Protei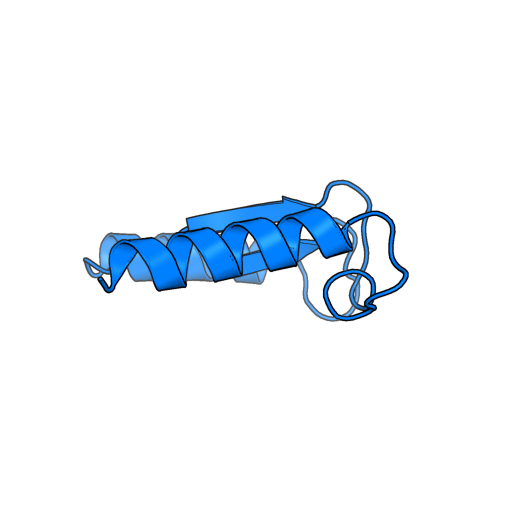n AF-A0A957XXC6-F1 (afdb_monomer_lite)

pLDDT: mean 96.15, std 6.72, range [55.81, 98.69]

Structure (mmCIF, N/CA/C/O backbone):
data_AF-A0A957XXC6-F1
#
_entry.id   AF-A0A957XXC6-F1
#
loop_
_atom_site.group_PDB
_atom_site.id
_atom_site.type_symbol
_atom_site.label_atom_id
_atom_site.label_alt_id
_atom_site.label_comp_id
_atom_site.label_asym_id
_atom_site.label_entity_id
_atom_site.label_seq_id
_atom_site.pdbx_PDB_ins_code
_atom_site.Cartn_x
_atom_site.Cartn_y
_atom_site.Cartn_z
_atom_site.occupancy
_atom_site.B_iso_or_equiv
_atom_site.auth_seq_id
_atom_site.auth_comp_id
_atom_site.auth_asym_id
_atom_site.auth_atom_id
_atom_site.pdbx_PDB_model_num
ATOM 1 N N . LEU A 1 1 ? -2.760 0.400 3.289 1.00 96.62 1 LEU A N 1
ATOM 2 C CA . LEU A 1 1 ? -2.219 -0.546 2.295 1.00 96.62 1 LEU A CA 1
ATOM 3 C C . LEU A 1 1 ? -1.711 0.260 1.105 1.00 96.62 1 LEU A C 1
ATOM 5 O O . LEU A 1 1 ? -2.393 1.202 0.717 1.00 96.62 1 LEU A O 1
ATOM 9 N N . ILE A 1 2 ? -0.521 -0.041 0.593 1.00 98.06 2 ILE A N 1
ATOM 10 C CA . ILE A 1 2 ? 0.082 0.614 -0.580 1.00 98.06 2 ILE A CA 1
ATOM 11 C C . ILE A 1 2 ? 0.480 -0.515 -1.531 1.00 98.06 2 ILE A C 1
ATOM 13 O O . ILE A 1 2 ? 1.108 -1.463 -1.068 1.00 98.06 2 ILE A O 1
ATOM 17 N N . ASN A 1 3 ? 0.080 -0.455 -2.802 1.00 98.44 3 ASN A N 1
ATOM 18 C CA . ASN A 1 3 ? 0.324 -1.532 -3.770 1.00 98.44 3 ASN A CA 1
ATOM 19 C C . ASN A 1 3 ? 0.520 -0.942 -5.170 1.00 98.44 3 ASN A C 1
ATOM 21 O O . ASN A 1 3 ? -0.247 -0.067 -5.579 1.00 98.44 3 ASN A O 1
ATOM 25 N N . GLY A 1 4 ? 1.503 -1.457 -5.908 1.00 98.19 4 GLY A N 1
ATOM 26 C CA . GLY A 1 4 ? 1.631 -1.244 -7.348 1.00 98.19 4 GLY A CA 1
ATOM 27 C C . GLY A 1 4 ? 0.452 -1.827 -8.122 1.00 98.19 4 GLY A C 1
ATOM 28 O O . GLY A 1 4 ? 0.015 -2.934 -7.810 1.00 98.19 4 GLY A O 1
ATOM 29 N N . THR A 1 5 ? -0.089 -1.107 -9.107 1.00 98.44 5 THR A N 1
ATOM 30 C CA . THR A 1 5 ? -1.185 -1.641 -9.943 1.00 98.44 5 THR A CA 1
ATOM 31 C C . THR A 1 5 ? -0.691 -2.664 -10.967 1.00 98.44 5 THR A C 1
ATOM 33 O O . THR A 1 5 ? -1.479 -3.481 -11.438 1.00 98.44 5 THR A O 1
ATOM 36 N N . ALA A 1 6 ? 0.614 -2.670 -11.258 1.00 98.00 6 ALA A N 1
ATOM 37 C CA . ALA A 1 6 ? 1.276 -3.581 -12.186 1.00 98.00 6 ALA A CA 1
ATOM 38 C C . ALA A 1 6 ? 2.104 -4.669 -11.470 1.00 98.00 6 ALA A C 1
ATOM 40 O O . ALA A 1 6 ? 2.984 -5.270 -12.082 1.00 98.00 6 ALA A O 1
ATOM 41 N N . ASP A 1 7 ? 1.850 -4.925 -10.181 1.00 98.00 7 ASP A N 1
ATOM 42 C 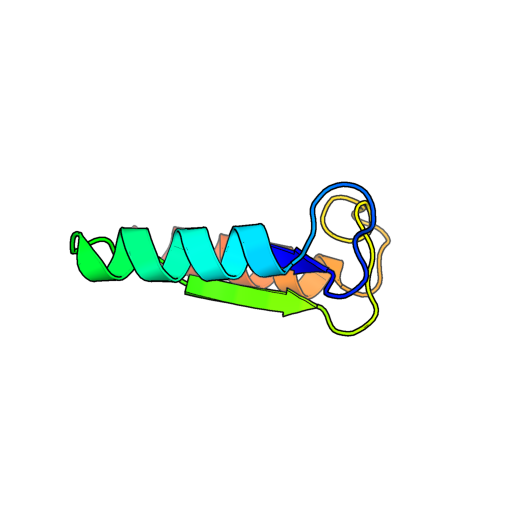CA . ASP A 1 7 ? 2.527 -5.971 -9.409 1.00 98.00 7 ASP A CA 1
ATOM 43 C C . ASP A 1 7 ? 2.126 -7.379 -9.909 1.00 98.00 7 ASP A C 1
ATOM 45 O O . ASP A 1 7 ? 0.964 -7.776 -9.763 1.00 98.00 7 ASP A O 1
ATOM 49 N N . PRO A 1 8 ? 3.064 -8.157 -10.490 1.00 95.56 8 PRO A N 1
ATOM 50 C CA . PRO A 1 8 ? 2.765 -9.485 -11.014 1.00 95.56 8 PRO A CA 1
ATOM 51 C C . PRO A 1 8 ? 2.784 -10.576 -9.933 1.00 95.56 8 PRO A C 1
ATOM 53 O O . PRO A 1 8 ? 2.265 -11.668 -10.165 1.00 95.5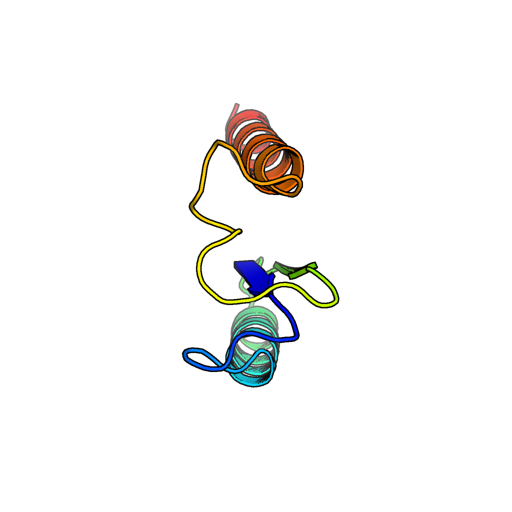6 8 PRO A O 1
ATOM 56 N N . ALA A 1 9 ? 3.407 -10.318 -8.780 1.00 97.50 9 ALA A N 1
ATOM 57 C CA . ALA A 1 9 ? 3.553 -11.281 -7.692 1.00 97.50 9 ALA A CA 1
ATOM 58 C C . ALA A 1 9 ? 2.371 -11.204 -6.719 1.00 97.50 9 ALA A C 1
ATOM 60 O O . ALA A 1 9 ? 1.893 -12.233 -6.236 1.00 97.50 9 ALA A O 1
ATOM 61 N N . VAL A 1 10 ? 1.882 -9.990 -6.457 1.00 96.62 10 VAL A N 1
ATOM 62 C CA . VAL A 1 10 ? 0.712 -9.727 -5.615 1.00 96.62 10 VAL A CA 1
ATOM 63 C C . VAL A 1 10 ? -0.267 -8.844 -6.392 1.00 96.62 10 VAL A C 1
ATOM 65 O O . VAL A 1 10 ? -0.158 -7.617 -6.354 1.00 96.62 10 VAL A O 1
ATOM 68 N N . PRO A 1 11 ? -1.243 -9.447 -7.101 1.00 97.44 11 PRO A N 1
ATOM 69 C CA . PRO A 1 11 ? -2.185 -8.698 -7.922 1.00 97.44 11 PRO A CA 1
ATOM 70 C C . PRO A 1 11 ? -2.937 -7.630 -7.125 1.00 97.44 11 PRO A C 1
ATOM 72 O O . PRO A 1 11 ? -3.486 -7.911 -6.056 1.00 97.44 11 PRO A O 1
ATOM 75 N N . PHE A 1 12 ? -3.052 -6.428 -7.693 1.00 98.31 12 PHE A N 1
ATOM 76 C CA . PHE A 1 12 ? -3.707 -5.278 -7.058 1.00 98.31 12 PHE A CA 1
ATOM 77 C C . PHE A 1 12 ? -5.126 -5.584 -6.537 1.00 98.31 12 PHE A C 1
ATOM 79 O O . PHE A 1 12 ? -5.498 -5.153 -5.445 1.00 98.31 12 PHE A O 1
ATOM 86 N N . ALA A 1 13 ? -5.879 -6.424 -7.254 1.00 98.25 13 ALA A N 1
ATOM 87 C CA . ALA A 1 13 ? -7.218 -6.863 -6.861 1.00 98.25 13 ALA A CA 1
ATOM 88 C C . ALA A 1 13 ? -7.267 -7.547 -5.479 1.00 98.25 13 ALA A C 1
ATOM 90 O O . ALA A 1 13 ? -8.281 -7.462 -4.785 1.00 98.25 13 ALA A O 1
ATOM 91 N N . MET A 1 14 ? -6.185 -8.197 -5.030 1.00 98.50 14 MET A N 1
ATOM 92 C CA . MET A 1 14 ? -6.120 -8.758 -3.673 1.00 98.50 14 MET A CA 1
ATOM 93 C C . MET A 1 14 ? -6.197 -7.659 -2.610 1.00 98.50 14 MET A C 1
ATOM 95 O O . MET A 1 14 ? -6.917 -7.800 -1.617 1.00 98.50 14 MET A O 1
ATOM 99 N N . SER A 1 15 ? -5.488 -6.554 -2.837 1.00 98.44 15 SER A N 1
ATOM 100 C CA . SER A 1 15 ? -5.492 -5.385 -1.961 1.00 98.44 15 SER A CA 1
ATOM 101 C C . SER A 1 15 ? -6.854 -4.688 -1.948 1.00 98.44 15 SER A C 1
ATOM 103 O O . SER A 1 15 ? -7.331 -4.299 -0.877 1.00 98.44 15 SER A O 1
ATOM 105 N N . GLU A 1 16 ? -7.518 -4.581 -3.102 1.00 98.56 16 GLU A N 1
ATOM 106 C CA . GLU A 1 16 ? -8.884 -4.042 -3.197 1.00 98.56 16 GLU A CA 1
ATOM 107 C C . GLU A 1 16 ? -9.877 -4.887 -2.396 1.00 98.56 16 GLU A C 1
ATOM 109 O O . GLU A 1 16 ? -10.615 -4.369 -1.552 1.00 98.56 16 GLU A O 1
ATOM 114 N N . GLN A 1 17 ? -9.847 -6.205 -2.599 1.00 98.69 17 GLN A N 1
ATOM 115 C CA . GLN A 1 17 ? -10.706 -7.143 -1.882 1.00 98.69 17 GLN A CA 1
ATOM 116 C C . GLN A 1 17 ? -10.458 -7.121 -0.372 1.00 98.69 17 GLN A C 1
ATOM 118 O O . GLN A 1 17 ? -11.409 -7.201 0.408 1.00 98.69 17 GLN A O 1
ATOM 123 N N . TYR A 1 18 ? -9.197 -7.014 0.054 1.00 98.56 18 TYR A N 1
ATOM 124 C CA . TYR A 1 18 ? -8.858 -6.891 1.468 1.00 98.56 18 TYR A CA 1
ATOM 125 C C . TYR A 1 18 ? -9.485 -5.636 2.078 1.00 98.56 18 TYR A C 1
ATOM 127 O O . TYR A 1 18 ? -10.187 -5.737 3.082 1.00 98.56 18 TYR A O 1
ATOM 135 N N . VAL A 1 19 ? -9.282 -4.465 1.462 1.00 98.62 19 VAL A N 1
ATOM 136 C CA . VAL A 1 19 ? -9.824 -3.202 1.986 1.00 98.62 19 VAL A CA 1
ATOM 137 C C . V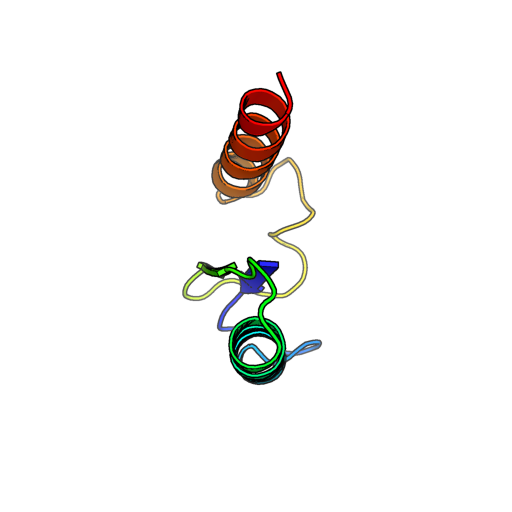AL A 1 19 ? -11.350 -3.208 1.980 1.00 98.62 19 VAL A C 1
ATOM 139 O O . VAL A 1 19 ? -11.951 -2.784 2.965 1.00 98.62 19 VAL A O 1
ATOM 142 N N . SER A 1 20 ? -11.984 -3.753 0.940 1.00 98.50 20 SER A N 1
ATOM 143 C CA . SER A 1 20 ? -13.440 -3.921 0.899 1.00 98.50 20 SER A CA 1
ATOM 144 C C . SER A 1 20 ? -13.956 -4.772 2.068 1.00 98.50 20 SER A C 1
ATOM 146 O O . SER A 1 20 ? -14.860 -4.344 2.783 1.00 98.50 20 SER A O 1
ATOM 148 N N . ARG A 1 21 ? -13.352 -5.939 2.332 1.00 98.69 21 ARG A N 1
ATOM 149 C CA . ARG A 1 21 ? -13.773 -6.805 3.448 1.00 98.69 21 ARG A CA 1
ATOM 150 C C . ARG A 1 21 ? -13.485 -6.195 4.819 1.00 98.69 21 ARG A C 1
ATOM 152 O O . ARG A 1 21 ? -14.336 -6.276 5.695 1.00 98.69 21 ARG A O 1
ATOM 159 N N . ALA A 1 22 ? -12.317 -5.582 5.000 1.00 98.69 22 ALA A N 1
ATOM 160 C CA . ALA A 1 22 ? -11.935 -4.955 6.264 1.00 98.69 22 ALA A CA 1
ATOM 161 C C . ALA A 1 22 ? -12.871 -3.784 6.608 1.00 98.69 22 ALA A C 1
ATOM 163 O O . ALA A 1 22 ? -13.405 -3.712 7.711 1.00 98.69 22 ALA A O 1
ATOM 164 N N . THR A 1 23 ? -13.155 -2.911 5.637 1.00 98.50 23 THR A N 1
ATOM 165 C CA . THR A 1 23 ? -14.103 -1.801 5.837 1.00 98.50 23 THR A CA 1
ATOM 166 C C . THR A 1 23 ? -15.524 -2.290 6.113 1.00 98.50 23 THR A C 1
ATOM 168 O O . THR A 1 23 ? -16.179 -1.755 7.004 1.00 98.50 23 THR A O 1
ATOM 171 N N . ALA A 1 24 ? -15.987 -3.347 5.434 1.00 98.50 24 ALA A N 1
ATOM 172 C CA . ALA A 1 24 ? -17.278 -3.975 5.729 1.00 98.50 24 ALA A CA 1
ATOM 173 C C . ALA A 1 24 ? -17.344 -4.588 7.143 1.00 98.50 24 ALA A C 1
ATOM 175 O O . ALA A 1 24 ? -18.420 -4.648 7.733 1.00 98.50 24 ALA A O 1
ATOM 176 N N . ALA A 1 25 ? -16.204 -5.010 7.696 1.00 98.56 25 ALA A N 1
ATOM 177 C CA . ALA A 1 25 ? -16.087 -5.514 9.063 1.00 98.56 25 ALA A CA 1
ATOM 178 C C . ALA A 1 25 ? -15.951 -4.403 10.128 1.00 98.56 25 ALA A C 1
ATOM 180 O O . ALA A 1 25 ? -15.922 -4.709 11.317 1.00 98.56 25 ALA A O 1
ATOM 181 N N . GLY A 1 26 ? -15.899 -3.128 9.725 1.00 98.50 26 GLY A N 1
ATOM 182 C CA . GLY A 1 26 ? -15.776 -1.980 10.629 1.00 98.50 26 GLY A CA 1
ATOM 183 C C . GLY A 1 26 ? -14.348 -1.471 10.838 1.00 98.50 26 GLY A C 1
ATOM 184 O O . GLY A 1 26 ? -14.153 -0.530 11.605 1.00 98.50 26 GLY A O 1
ATOM 185 N N . ASP A 1 27 ? -13.352 -2.033 10.147 1.00 98.06 27 ASP A N 1
ATOM 186 C CA . ASP A 1 27 ? -11.970 -1.569 10.255 1.00 98.06 27 ASP A CA 1
ATOM 187 C C . ASP A 1 27 ? -11.722 -0.278 9.463 1.00 98.06 27 ASP A C 1
ATOM 189 O O . ASP A 1 27 ? -12.239 -0.053 8.365 1.00 98.06 27 ASP A O 1
ATOM 193 N N . HIS A 1 28 ? -10.793 0.538 9.963 1.00 95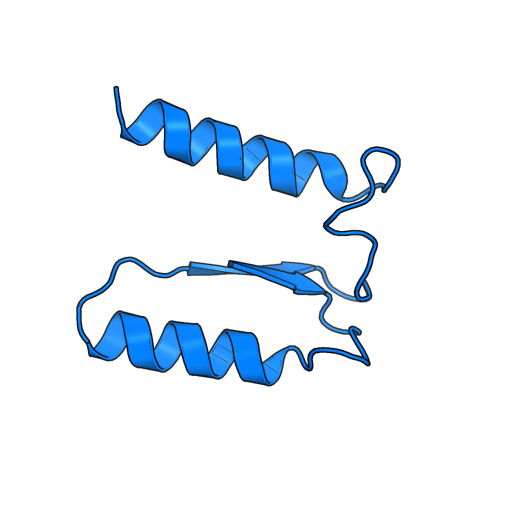.25 28 HIS A N 1
ATOM 194 C CA . HIS A 1 28 ? -10.268 1.698 9.245 1.00 95.25 28 HIS A CA 1
ATOM 195 C C . HIS A 1 28 ? -9.143 1.301 8.274 1.00 95.25 28 HIS A C 1
ATOM 197 O O . HIS A 1 28 ? -7.963 1.589 8.499 1.00 95.25 28 HIS A O 1
ATOM 203 N N . ALA A 1 29 ? -9.507 0.651 7.168 1.00 96.94 29 ALA A N 1
ATOM 204 C CA . ALA A 1 29 ? -8.582 0.273 6.100 1.00 96.94 29 ALA A CA 1
ATOM 205 C C . ALA A 1 29 ? -8.665 1.224 4.891 1.00 96.94 29 ALA A C 1
ATOM 207 O O . ALA A 1 29 ? -9.742 1.622 4.458 1.00 96.94 29 ALA A O 1
ATOM 208 N N . ARG A 1 30 ? -7.508 1.569 4.308 1.00 96.94 30 ARG A N 1
ATOM 209 C CA . ARG A 1 30 ? -7.402 2.369 3.074 1.00 96.94 30 ARG A CA 1
ATOM 210 C C . ARG A 1 30 ? -6.332 1.805 2.145 1.00 96.94 30 ARG A C 1
ATOM 212 O O . ARG A 1 30 ? -5.259 1.413 2.618 1.00 96.94 30 ARG A O 1
ATOM 219 N N . LEU A 1 31 ? -6.608 1.814 0.842 1.00 98.31 31 LEU A N 1
ATOM 220 C CA . LEU A 1 31 ? -5.677 1.439 -0.224 1.00 98.31 31 LEU A CA 1
ATOM 221 C C . LEU A 1 31 ? -5.124 2.680 -0.932 1.00 98.31 31 LEU A C 1
ATOM 223 O O . LEU A 1 31 ? -5.855 3.637 -1.181 1.00 98.31 31 LEU A O 1
ATOM 227 N N . ILE A 1 32 ? -3.831 2.653 -1.244 1.00 98.31 32 ILE A N 1
ATOM 228 C CA . ILE A 1 32 ? -3.140 3.630 -2.082 1.00 98.31 32 ILE A CA 1
ATOM 229 C C . ILE A 1 32 ? -2.620 2.892 -3.317 1.00 98.31 32 ILE A C 1
ATOM 231 O O . ILE A 1 32 ? -1.664 2.122 -3.180 1.00 98.31 32 ILE A O 1
ATOM 235 N N . PRO A 1 33 ? -3.244 3.093 -4.489 1.00 98.06 33 PRO A N 1
ATOM 236 C CA . PRO A 1 33 ? -2.721 2.577 -5.745 1.00 98.06 33 PRO A CA 1
ATOM 237 C C . PRO A 1 33 ? -1.472 3.350 -6.169 1.00 98.06 33 PRO A C 1
ATOM 239 O O . PRO A 1 33 ? -1.450 4.582 -6.123 1.00 98.06 33 PRO A O 1
ATOM 242 N N . LEU A 1 34 ? -0.448 2.623 -6.609 1.00 97.94 34 LEU A N 1
ATOM 243 C CA . LEU A 1 34 ? 0.709 3.174 -7.308 1.00 97.94 34 LEU A CA 1
ATOM 244 C C . LEU A 1 34 ? 0.606 2.767 -8.783 1.00 97.94 34 LEU A C 1
ATOM 246 O O . LEU A 1 34 ? 0.982 1.657 -9.155 1.00 97.94 34 LEU A O 1
ATOM 250 N N . GLU A 1 35 ? 0.041 3.653 -9.603 1.00 97.88 35 GLU A N 1
ATOM 251 C CA . GLU A 1 35 ? -0.274 3.357 -11.005 1.00 97.88 35 GLU A CA 1
ATOM 252 C C . GLU A 1 35 ? 0.982 3.012 -11.819 1.00 97.88 35 GLU A C 1
ATOM 254 O O . GLU A 1 35 ? 1.939 3.785 -11.838 1.00 97.88 35 GLU A O 1
ATOM 259 N N . GLY A 1 36 ? 0.980 1.855 -12.483 1.00 97.62 36 GLY A N 1
ATOM 260 C CA . GLY A 1 36 ? 2.086 1.367 -13.311 1.00 97.62 36 GLY A CA 1
ATOM 261 C C . GLY A 1 36 ? 3.290 0.807 -12.544 1.00 97.62 36 GLY A C 1
ATOM 262 O O . GLY A 1 36 ? 4.230 0.335 -13.179 1.00 97.62 36 GLY A O 1
ATOM 263 N N . TYR A 1 37 ? 3.279 0.830 -11.208 1.00 97.94 37 TYR A N 1
ATOM 264 C CA . TYR A 1 37 ? 4.377 0.308 -10.388 1.00 97.94 37 TYR A CA 1
ATOM 265 C C . TYR A 1 37 ? 4.203 -1.174 -10.062 1.00 97.94 37 TYR A C 1
ATOM 267 O O . TYR A 1 37 ? 3.078 -1.681 -10.001 1.00 97.94 37 TYR A O 1
ATOM 275 N N . GLY A 1 38 ? 5.331 -1.850 -9.848 1.00 96.56 38 GLY A N 1
ATOM 276 C CA . GLY A 1 38 ? 5.399 -3.269 -9.543 1.00 96.56 38 GLY A CA 1
ATOM 277 C C . GLY A 1 38 ? 5.505 -3.561 -8.047 1.00 96.56 38 GLY A C 1
ATOM 278 O O . GLY A 1 38 ? 4.999 -2.831 -7.192 1.00 96.56 38 GLY A O 1
ATOM 279 N N . HIS A 1 39 ? 6.145 -4.691 -7.751 1.00 97.12 39 HIS A N 1
ATOM 280 C CA . HIS A 1 39 ? 6.214 -5.269 -6.412 1.00 97.12 39 HIS A CA 1
ATOM 281 C C . HIS A 1 39 ? 7.219 -4.570 -5.488 1.00 97.12 39 HIS A C 1
ATOM 283 O O . HIS A 1 39 ? 6.981 -4.422 -4.290 1.00 97.12 39 HIS A O 1
ATOM 289 N N . PHE A 1 40 ? 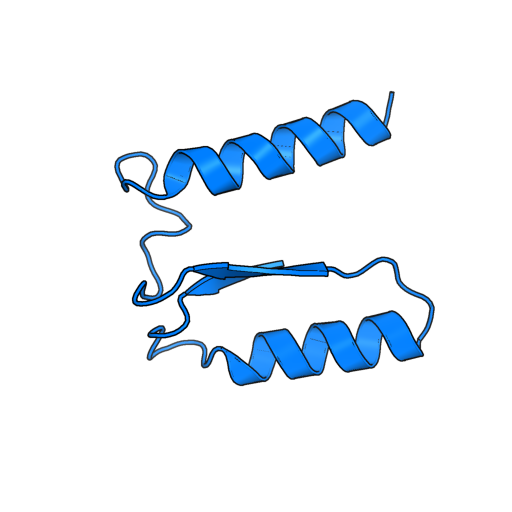8.372 -4.166 -6.024 1.00 97.19 40 PHE A N 1
ATOM 290 C CA . PHE A 1 40 ? 9.537 -3.813 -5.207 1.00 97.19 40 PHE A CA 1
ATOM 291 C C . PHE A 1 40 ? 9.661 -2.315 -4.942 1.00 97.19 40 PHE A C 1
ATOM 293 O O . PHE A 1 40 ? 10.244 -1.916 -3.934 1.00 97.19 40 PHE A O 1
ATOM 300 N N . GLU A 1 41 ? 9.074 -1.469 -5.784 1.00 96.56 41 GLU A N 1
ATOM 301 C CA . GLU A 1 41 ? 9.217 -0.018 -5.674 1.00 96.56 41 GLU A CA 1
ATOM 302 C C . GLU A 1 41 ? 8.659 0.531 -4.354 1.00 96.56 41 GLU A C 1
ATOM 304 O O . GLU A 1 41 ? 9.135 1.557 -3.879 1.00 96.56 41 GLU A O 1
ATOM 309 N N . VAL A 1 42 ? 7.699 -0.165 -3.729 1.00 95.12 42 VAL A N 1
ATOM 310 C CA . VAL A 1 42 ? 7.119 0.189 -2.418 1.00 95.12 42 VAL A CA 1
ATOM 311 C C . VAL A 1 42 ? 8.049 -0.065 -1.232 1.00 95.12 42 VAL A C 1
ATOM 313 O O . VAL A 1 42 ? 7.829 0.506 -0.163 1.00 95.12 42 VAL A O 1
ATOM 316 N N . ILE A 1 43 ? 9.092 -0.878 -1.402 1.00 95.62 43 ILE A N 1
ATOM 317 C CA . ILE A 1 43 ? 10.076 -1.169 -0.349 1.00 95.62 43 ILE A CA 1
ATOM 318 C C . ILE A 1 43 ? 11.470 -0.613 -0.647 1.00 95.62 43 ILE A C 1
ATOM 320 O O . ILE A 1 43 ? 12.306 -0.605 0.252 1.00 95.62 43 ILE A O 1
ATOM 324 N N . ASP A 1 44 ? 11.720 -0.147 -1.871 1.00 97.81 44 ASP A N 1
ATOM 325 C CA . ASP A 1 44 ? 12.991 0.453 -2.270 1.00 97.81 44 ASP A CA 1
ATOM 326 C C . ASP A 1 44 ? 13.073 1.936 -1.846 1.00 97.81 44 ASP A C 1
ATOM 328 O O . ASP A 1 44 ? 12.335 2.768 -2.386 1.00 97.81 44 ASP A O 1
ATOM 332 N N . PRO A 1 45 ? 13.991 2.314 -0.932 1.00 97.56 45 PRO A N 1
ATOM 333 C CA . PRO A 1 45 ? 14.163 3.701 -0.506 1.00 97.56 45 PRO A CA 1
ATOM 334 C C . PRO A 1 45 ? 14.651 4.661 -1.596 1.00 97.56 45 PRO A C 1
ATOM 336 O O . PRO A 1 45 ? 14.532 5.877 -1.423 1.00 97.56 45 PRO A O 1
ATOM 339 N N . TRP A 1 46 ? 15.215 4.144 -2.691 1.00 97.56 46 TRP A N 1
ATOM 340 C CA . TRP A 1 46 ? 15.658 4.947 -3.834 1.00 97.56 46 TRP A CA 1
ATOM 341 C C . TRP A 1 46 ? 14.604 5.072 -4.935 1.00 97.56 46 TRP A C 1
ATOM 343 O O . TRP A 1 46 ? 14.799 5.837 -5.882 1.00 97.56 46 TRP A O 1
ATOM 353 N N . SER A 1 47 ? 13.472 4.383 -4.802 1.00 97.38 47 SER A N 1
ATOM 354 C CA . SER A 1 47 ? 12.375 4.490 -5.752 1.00 97.38 47 SER A CA 1
ATOM 355 C C . SER A 1 47 ? 11.729 5.879 -5.735 1.00 97.38 47 SER A C 1
ATOM 357 O O . SER A 1 47 ? 11.565 6.513 -4.687 1.00 97.38 47 SER A O 1
ATOM 359 N N . SER A 1 48 ? 11.264 6.328 -6.905 1.00 97.31 48 SER A N 1
ATOM 360 C CA . SER A 1 48 ? 10.520 7.583 -7.076 1.00 97.31 48 SER A CA 1
ATOM 361 C C . SER A 1 48 ? 9.253 7.660 -6.215 1.00 97.31 48 SER A C 1
ATOM 363 O O . SER A 1 48 ? 8.792 8.761 -5.906 1.00 97.31 48 SER A O 1
ATOM 365 N N . ILE A 1 49 ? 8.692 6.518 -5.802 1.00 97.25 49 ILE A N 1
ATOM 366 C CA . ILE A 1 49 ? 7.468 6.458 -4.990 1.00 97.25 49 ILE A CA 1
ATOM 367 C C . ILE A 1 49 ? 7.730 6.349 -3.489 1.00 97.25 49 ILE A C 1
ATOM 369 O O . ILE A 1 49 ? 6.790 6.503 -2.705 1.00 97.25 49 ILE A O 1
ATOM 373 N N . TRP A 1 50 ? 8.980 6.162 -3.053 1.00 97.81 50 TRP A N 1
ATOM 374 C CA . TRP A 1 50 ? 9.329 6.097 -1.630 1.00 97.81 50 TRP A CA 1
ATOM 375 C C . TRP A 1 50 ? 8.780 7.271 -0.790 1.00 97.81 50 TRP A C 1
ATOM 377 O O . TRP A 1 50 ? 8.282 7.040 0.320 1.00 97.81 50 TRP A O 1
ATOM 387 N N . PRO A 1 51 ? 8.739 8.525 -1.296 1.00 98.06 51 PRO A N 1
ATOM 388 C CA . PRO A 1 51 ? 8.105 9.630 -0.576 1.00 98.06 51 PRO A CA 1
ATOM 389 C C . PRO A 1 51 ? 6.631 9.389 -0.203 1.00 98.06 51 PRO A C 1
ATOM 391 O O . PRO A 1 51 ? 6.177 9.900 0.824 1.00 98.06 51 PRO A O 1
ATOM 394 N N . VAL A 1 52 ? 5.880 8.598 -0.982 1.00 97.88 52 VAL A N 1
ATOM 395 C CA . VAL A 1 52 ? 4.487 8.221 -0.671 1.00 97.88 52 VAL A CA 1
ATOM 396 C C . VAL A 1 52 ? 4.432 7.340 0.577 1.00 97.88 52 VAL A C 1
ATOM 398 O O . VAL A 1 52 ? 3.623 7.592 1.471 1.00 97.88 52 VAL A O 1
ATOM 401 N N . VAL A 1 53 ? 5.326 6.355 0.681 1.00 97.50 53 VAL A N 1
ATOM 402 C CA . VAL A 1 53 ? 5.416 5.450 1.838 1.00 97.50 53 VAL A CA 1
ATOM 403 C C . VAL A 1 53 ? 5.740 6.239 3.105 1.00 97.50 53 VAL A C 1
ATOM 405 O O . VAL A 1 53 ? 5.027 6.145 4.108 1.00 97.50 53 VAL A O 1
ATOM 408 N N . VAL A 1 54 ? 6.761 7.098 3.043 1.00 98.06 54 VAL A N 1
ATOM 409 C CA . VAL A 1 54 ? 7.170 7.944 4.175 1.00 98.06 54 VAL A CA 1
ATOM 410 C C . VAL A 1 54 ? 6.053 8.902 4.598 1.00 98.06 54 VAL A C 1
ATOM 412 O O . VAL A 1 54 ? 5.832 9.094 5.797 1.00 98.06 54 VAL A O 1
ATOM 415 N N . LYS A 1 55 ? 5.322 9.493 3.644 1.00 97.94 55 LYS A N 1
ATOM 416 C CA . LYS A 1 55 ? 4.175 10.370 3.930 1.00 97.94 55 LYS A CA 1
ATOM 417 C C . LYS A 1 55 ? 3.112 9.647 4.758 1.00 97.94 55 LYS A C 1
ATOM 419 O O . LYS A 1 55 ? 2.613 10.205 5.735 1.00 97.94 55 LYS A O 1
ATOM 424 N N . GLU A 1 56 ? 2.778 8.414 4.397 1.00 96.94 56 GLU A N 1
ATOM 425 C CA . GLU A 1 56 ? 1.757 7.640 5.105 1.00 96.94 56 GLU A CA 1
ATOM 426 C C . GLU A 1 56 ? 2.207 7.154 6.474 1.00 96.94 56 GLU A C 1
ATOM 428 O O . GLU A 1 56 ? 1.419 7.197 7.421 1.00 96.94 56 GLU A O 1
ATOM 433 N N . LEU A 1 57 ? 3.477 6.771 6.610 1.00 96.31 57 LEU A N 1
ATOM 434 C CA . LEU A 1 57 ? 4.062 6.464 7.913 1.00 96.31 57 LEU A CA 1
ATOM 435 C C . LEU A 1 57 ? 3.992 7.680 8.844 1.00 96.31 57 LEU A C 1
ATOM 437 O O . LEU A 1 57 ? 3.507 7.564 9.968 1.00 96.31 57 LEU A O 1
ATOM 441 N N . LYS A 1 58 ? 4.383 8.868 8.365 1.00 97.62 58 LYS A N 1
ATOM 442 C CA . LYS A 1 58 ? 4.279 10.116 9.140 1.00 97.62 58 LYS A CA 1
ATOM 443 C C . LYS A 1 58 ? 2.838 10.427 9.540 1.00 97.62 58 LYS A C 1
ATOM 445 O O . LYS A 1 58 ? 2.600 10.789 10.688 1.00 97.62 58 LYS A O 1
ATOM 450 N N . ARG A 1 59 ? 1.874 10.249 8.630 1.00 95.75 59 ARG A N 1
ATOM 451 C CA . ARG A 1 59 ? 0.443 10.436 8.923 1.00 95.75 59 ARG A CA 1
ATOM 452 C C . ARG A 1 59 ? -0.031 9.508 10.046 1.00 95.75 59 ARG A C 1
ATOM 454 O O . ARG A 1 59 ? -0.747 9.960 10.933 1.00 95.75 59 ARG A O 1
ATOM 461 N N . LEU A 1 60 ? 0.354 8.230 10.010 1.00 94.38 60 LEU A N 1
ATOM 462 C CA . LEU A 1 60 ? -0.012 7.254 11.043 1.00 94.38 60 LEU A CA 1
ATOM 463 C C . LEU A 1 60 ? 0.618 7.581 12.400 1.00 94.38 60 LEU A C 1
ATOM 465 O O . LEU A 1 60 ? -0.052 7.459 13.420 1.00 94.38 60 LEU A O 1
ATOM 469 N N . LEU A 1 61 ? 1.879 8.018 12.412 1.00 96.31 61 LEU A N 1
ATOM 470 C CA . LEU A 1 61 ? 2.560 8.442 13.637 1.00 96.31 61 LEU A CA 1
ATOM 471 C C . LEU A 1 61 ? 1.920 9.700 14.236 1.00 96.31 61 LEU A C 1
ATOM 473 O O . LEU A 1 61 ? 1.727 9.759 15.445 1.00 96.31 61 LEU A O 1
ATOM 477 N N . ALA A 1 62 ? 1.543 10.669 13.398 1.00 94.31 62 ALA A N 1
ATOM 478 C CA . ALA A 1 62 ? 0.878 11.893 13.839 1.00 94.31 62 ALA A CA 1
ATOM 479 C C . ALA A 1 62 ? -0.538 11.645 14.382 1.00 94.31 62 ALA A C 1
ATOM 481 O O . ALA A 1 62 ? -0.951 12.317 15.312 1.00 94.31 62 ALA A O 1
ATOM 482 N N . ALA A 1 63 ? -1.272 10.673 13.834 1.00 82.12 63 ALA A N 1
ATOM 483 C CA . ALA A 1 63 ? -2.610 10.313 14.312 1.00 82.12 63 ALA A CA 1
ATOM 484 C C . ALA A 1 63 ? -2.610 9.554 15.654 1.00 82.12 63 ALA A C 1
ATOM 486 O O . ALA A 1 63 ? -3.676 9.295 16.205 1.00 82.12 63 ALA A O 1
ATOM 487 N N . LYS A 1 64 ? -1.432 9.138 16.138 1.00 65.81 64 LYS A N 1
ATOM 488 C CA . LYS A 1 64 ? -1.262 8.407 17.399 1.00 65.81 64 LYS A CA 1
ATOM 489 C C . LYS A 1 64 ? -0.821 9.311 18.563 1.00 65.81 64 LYS A C 1
ATOM 491 O O . LYS A 1 64 ? -0.797 8.835 19.695 1.00 65.81 64 LYS A O 1
ATOM 496 N N . ALA A 1 65 ? -0.430 10.553 18.276 1.00 55.81 65 ALA A N 1
ATOM 497 C CA . ALA A 1 65 ? -0.101 11.572 19.273 1.00 55.81 65 ALA A CA 1
ATOM 498 C C . ALA A 1 65 ? -1.373 12.293 19.734 1.00 55.81 65 ALA A C 1
ATOM 500 O O . ALA A 1 65 ? -1.434 12.628 20.936 1.00 55.81 65 ALA A O 1
#

Secondary structure (DSSP, 8-state):
-EEETT-SSS-HHHHHHHHHHHHHTT-----EEETT--SSTTT-TTSTTHHHHHHHHHHHHHTT-

Radius of gyration: 12.67 Å; chains: 1; bounding box: 33×23×33 Å

Sequence (65 aa):
LINGTADPAVPFAMSEQYVSRATAAGDHARLIPLEGYGHFEVIDPWSSIWPVVVKELKRLLAAKA

Foldseek 3Di:
DEAECPEPVDHPVVLVVVQVVCVVVVHPDDYDYDYPDYDCLCPDCPHPCVVVNVVVVVVVVVVVD